Protein AF-A0A961WWQ2-F1 (afdb_monomer)

Sequence (76 aa):
GFDKSTGAPSPIAGASYGMADAFYEGEGRFDIMRPCNIWVGEALRRAGLSTGAWTPITGALKLGLRLHSPEALASR

Solvent-accessible surface area (backbone atoms only — not comparable to full-atom values): 4697 Å² total; per-residue (Å²): 50,56,40,89,88,77,67,44,83,41,65,46,85,94,52,69,94,50,100,88,60,79,37,52,58,78,84,86,76,94,42,90,92,63,29,71,36,34,56,51,46,51,53,38,43,74,73,72,39,44,51,52,96,77,14,67,42,70,67,47,41,54,49,18,24,58,77,59,31,46,68,75,73,65,75,119

Foldseek 3Di:
DADPPPRHADFDPPDDPDDPDTHHDDDDDDDQQCHPLNVVCVVCVVVVQFFDNGGSDPVRRVVRCVVTPVVVVVPD

Mean predicted aligned error: 5.21 Å

Secondary structure (DSSP, 8-state):
-B-TTT--B-B-TT--SSTT---BPPPS---TTS-HHHHHHHHHHHTT----S---SHHHHHHHHHHH-THHHH--

Radius of gyration: 14.39 Å; Cα contacts (8 Å, |Δi|>4): 82; chains: 1; bounding box: 27×30×33 Å

pLDDT: mean 90.57, std 6.94, range [51.59, 96.06]

Structure (mmCIF, N/CA/C/O backbone):
data_AF-A0A961WWQ2-F1
#
_entry.id   AF-A0A961WWQ2-F1
#
loop_
_atom_site.group_PDB
_atom_site.id
_atom_site.type_symbol
_atom_site.label_atom_id
_atom_site.label_alt_id
_atom_site.label_comp_id
_atom_site.label_asym_id
_atom_site.label_entity_id
_atom_site.label_seq_id
_atom_site.pdbx_PDB_ins_code
_atom_site.Cartn_x
_atom_site.Cartn_y
_atom_site.Cartn_z
_atom_site.occupancy
_atom_site.B_iso_or_equiv
_atom_site.auth_seq_id
_atom_site.auth_comp_id
_atom_site.auth_asym_id
_atom_site.auth_atom_id
_atom_site.pdbx_PDB_model_num
ATOM 1 N N . GLY A 1 1 ? 0.687 -8.485 -12.730 1.00 84.25 1 GLY A N 1
ATOM 2 C CA . GLY A 1 1 ? -0.658 -8.394 -12.148 1.00 84.25 1 GLY A CA 1
ATOM 3 C C . GLY A 1 1 ? -1.122 -9.773 -11.758 1.00 84.25 1 GLY A C 1
ATOM 4 O O . GLY A 1 1 ? -0.310 -10.578 -11.315 1.00 84.25 1 GLY A O 1
ATOM 5 N N . PHE A 1 2 ? -2.403 -10.054 -11.948 1.00 86.94 2 PHE A N 1
ATOM 6 C CA . PHE A 1 2 ? -2.964 -11.389 -11.763 1.00 86.94 2 PHE A CA 1
ATOM 7 C C . PHE A 1 2 ? -3.293 -11.977 -13.130 1.00 86.94 2 PHE A C 1
ATOM 9 O O . PHE A 1 2 ? -3.684 -11.246 -14.042 1.00 86.94 2 PHE A O 1
ATOM 16 N N . ASP A 1 3 ? -3.095 -13.279 -13.283 1.00 89.44 3 ASP A N 1
ATOM 17 C CA . ASP A 1 3 ? -3.520 -13.992 -14.476 1.00 89.44 3 ASP A CA 1
ATOM 18 C C . ASP A 1 3 ? -5.045 -13.870 -14.629 1.00 89.44 3 ASP A C 1
ATOM 20 O O . ASP A 1 3 ? -5.799 -14.132 -13.693 1.00 89.44 3 ASP A O 1
ATOM 24 N N . LYS A 1 4 ? -5.515 -13.454 -15.809 1.00 86.00 4 LYS A N 1
ATOM 25 C CA . LYS A 1 4 ? -6.938 -13.136 -16.027 1.00 86.00 4 LYS A CA 1
ATOM 26 C C . LYS A 1 4 ? -7.836 -14.370 -16.085 1.00 86.00 4 LYS A C 1
ATOM 28 O O . LYS A 1 4 ? -9.046 -14.231 -15.938 1.00 86.00 4 LYS A O 1
ATOM 33 N N . SER A 1 5 ? -7.264 -15.549 -16.319 1.00 90.31 5 SER A N 1
ATOM 34 C CA . SER A 1 5 ? -8.015 -16.801 -16.437 1.00 90.31 5 SER A CA 1
ATOM 35 C C . SER A 1 5 ? -8.159 -17.526 -15.099 1.00 90.31 5 SER A C 1
ATOM 37 O O . SER A 1 5 ? -9.205 -18.098 -14.811 1.00 90.31 5 SER A O 1
ATOM 39 N N . THR A 1 6 ? -7.128 -17.459 -14.261 1.00 92.88 6 THR A N 1
ATOM 40 C CA . THR A 1 6 ? -7.030 -18.190 -12.991 1.00 92.88 6 THR A CA 1
ATOM 41 C C . THR A 1 6 ? -7.141 -17.286 -11.767 1.00 92.88 6 THR A C 1
ATOM 43 O O . THR A 1 6 ? -7.373 -17.779 -10.666 1.00 92.88 6 THR A O 1
ATOM 46 N N . GLY A 1 7 ? -6.945 -15.973 -11.920 1.00 88.38 7 GLY A N 1
ATOM 47 C CA . GLY A 1 7 ? -6.812 -15.031 -10.807 1.00 88.38 7 GLY A CA 1
ATOM 48 C C . GLY A 1 7 ? -5.519 -15.207 -10.005 1.00 88.38 7 GLY A C 1
ATOM 49 O O . GLY A 1 7 ? -5.355 -14.565 -8.968 1.00 88.38 7 GLY A O 1
ATOM 50 N N . ALA A 1 8 ? -4.602 -16.069 -10.451 1.00 91.12 8 ALA A N 1
ATOM 51 C CA . ALA A 1 8 ? -3.364 -16.351 -9.740 1.00 91.12 8 ALA A CA 1
ATOM 52 C C . ALA A 1 8 ? -2.381 -15.166 -9.826 1.00 91.12 8 ALA A C 1
ATOM 54 O O . ALA A 1 8 ? -2.324 -14.482 -10.852 1.00 91.12 8 ALA A O 1
ATOM 55 N N . PRO A 1 9 ? -1.583 -14.900 -8.777 1.00 90.88 9 PRO A N 1
ATOM 56 C CA . PRO A 1 9 ? -0.543 -13.877 -8.828 1.00 90.88 9 PRO A CA 1
ATOM 57 C C . PRO A 1 9 ? 0.505 -14.216 -9.900 1.00 90.88 9 PRO A C 1
ATOM 59 O O . PRO A 1 9 ? 1.060 -15.311 -9.906 1.00 90.88 9 PRO A O 1
ATOM 62 N N . SER A 1 10 ? 0.798 -13.258 -10.787 1.00 93.75 10 SER A N 1
ATOM 63 C CA . SER A 1 10 ? 1.794 -13.384 -11.860 1.00 93.75 10 SER A CA 1
ATOM 64 C C . SER A 1 10 ? 2.859 -12.286 -11.720 1.00 93.75 10 SER A C 1
ATOM 66 O O . SER A 1 10 ? 2.679 -11.182 -12.263 1.00 93.75 10 SER A O 1
ATOM 68 N N . PRO A 1 11 ? 3.939 -12.541 -10.958 1.00 93.94 11 PRO A N 1
ATOM 69 C CA . PRO A 1 11 ? 5.004 -11.570 -10.751 1.00 93.94 11 PRO A CA 1
ATOM 70 C C . PRO A 1 11 ? 5.904 -11.413 -11.989 1.00 93.94 11 PRO A C 1
ATOM 72 O O . PRO A 1 11 ? 6.046 -12.328 -12.798 1.00 93.94 11 PRO A O 1
ATOM 75 N N . ILE A 1 12 ? 6.531 -10.245 -12.131 1.00 94.12 12 ILE A N 1
ATOM 76 C CA . ILE A 1 12 ? 7.525 -9.950 -13.168 1.00 94.12 12 ILE A CA 1
ATOM 77 C C . 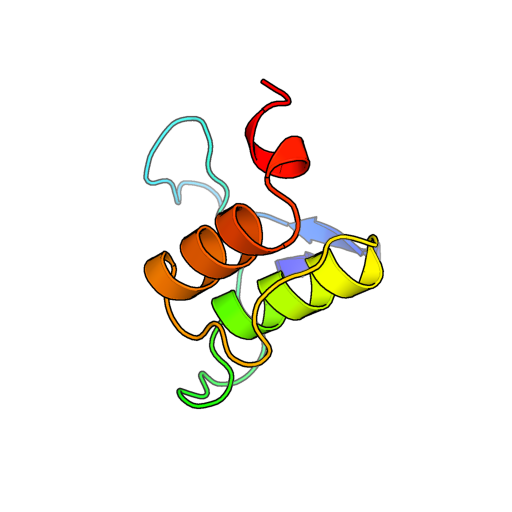ILE A 1 12 ? 8.837 -10.637 -12.781 1.00 94.12 12 ILE A C 1
ATOM 79 O O . ILE A 1 12 ? 9.460 -10.289 -11.777 1.00 94.12 12 ILE A O 1
ATOM 83 N N . ALA A 1 13 ? 9.265 -11.613 -13.582 1.00 92.94 13 ALA A N 1
ATOM 84 C CA . ALA A 1 13 ? 10.496 -12.353 -13.334 1.00 92.94 13 ALA A CA 1
ATOM 85 C C . ALA A 1 13 ? 11.727 -11.426 -13.355 1.00 92.94 13 ALA A C 1
ATOM 87 O O . ALA A 1 13 ? 11.902 -10.627 -14.273 1.00 92.94 13 ALA A O 1
ATOM 88 N N . GLY A 1 14 ? 12.587 -11.549 -12.340 1.00 91.94 14 GLY A N 1
ATOM 89 C CA . GLY A 1 14 ? 13.835 -10.785 -12.225 1.00 91.94 14 GLY A CA 1
ATOM 90 C C . GLY A 1 14 ? 13.695 -9.359 -11.677 1.00 91.94 14 GLY A C 1
ATOM 91 O O . GLY A 1 14 ? 14.713 -8.717 -11.432 1.00 91.94 14 GLY A O 1
ATOM 92 N N . ALA A 1 15 ? 12.476 -8.863 -11.443 1.00 94.06 15 ALA A N 1
ATOM 93 C CA . ALA A 1 15 ? 12.253 -7.569 -10.802 1.00 94.06 15 ALA A CA 1
ATOM 94 C C . ALA A 1 15 ? 12.205 -7.725 -9.2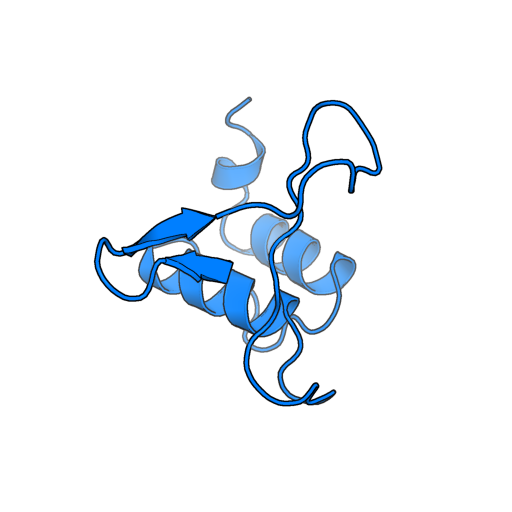75 1.00 94.06 15 ALA A C 1
ATOM 96 O O . ALA A 1 15 ? 11.342 -8.428 -8.750 1.00 94.06 15 ALA A O 1
ATOM 97 N N . SER A 1 16 ? 13.133 -7.075 -8.570 1.00 93.00 16 SER A N 1
ATOM 98 C CA . SER A 1 16 ? 13.211 -7.107 -7.109 1.00 93.00 16 SER A CA 1
ATOM 99 C C . SER A 1 16 ? 14.039 -5.936 -6.565 1.00 93.00 16 SER A C 1
ATOM 101 O O . SER A 1 16 ? 15.018 -5.525 -7.192 1.00 93.00 16 SER A O 1
ATOM 103 N N . TYR A 1 17 ? 13.672 -5.408 -5.395 1.00 90.38 17 TYR A N 1
ATOM 104 C CA . TYR A 1 17 ? 14.536 -4.570 -4.552 1.00 90.38 17 TYR A CA 1
ATOM 105 C C . TYR A 1 17 ? 15.191 -5.372 -3.410 1.00 90.38 17 TYR A C 1
ATOM 107 O O . TYR A 1 17 ? 16.131 -4.880 -2.784 1.00 90.38 17 TYR A O 1
ATOM 115 N N . GLY A 1 18 ? 14.742 -6.597 -3.130 1.00 91.62 18 GLY A N 1
ATOM 116 C CA . GLY A 1 18 ? 15.299 -7.494 -2.123 1.00 91.62 18 GLY A CA 1
ATOM 117 C C . GLY A 1 18 ? 14.465 -8.762 -1.920 1.00 91.62 18 GLY A C 1
ATOM 118 O O . GLY A 1 18 ? 13.424 -8.966 -2.526 1.00 91.62 18 GLY A O 1
ATOM 119 N N . MET A 1 19 ? 14.893 -9.631 -1.003 1.00 87.69 19 MET A N 1
ATOM 120 C CA . MET A 1 19 ? 14.326 -10.987 -0.868 1.00 87.69 19 MET A CA 1
ATOM 121 C C . MET A 1 19 ? 12.853 -11.065 -0.418 1.00 87.69 19 MET A C 1
ATOM 123 O O . MET A 1 19 ?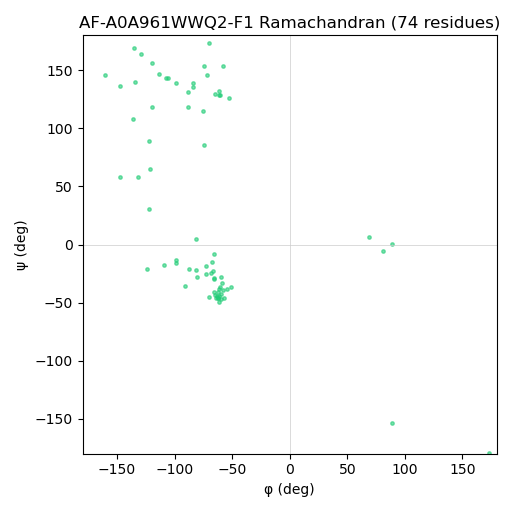 12.293 -12.156 -0.379 1.00 87.69 19 MET A O 1
ATOM 127 N N . ALA A 1 20 ? 12.238 -9.947 -0.029 1.00 88.12 20 ALA A N 1
ATOM 128 C CA . ALA A 1 20 ? 10.891 -9.899 0.543 1.00 88.12 20 ALA A CA 1
ATOM 129 C C . ALA A 1 20 ? 9.941 -8.998 -0.263 1.00 88.12 20 ALA A C 1
ATOM 131 O O . ALA A 1 20 ? 9.038 -8.379 0.303 1.00 88.12 20 ALA A O 1
ATOM 132 N N . ASP A 1 21 ? 10.153 -8.900 -1.575 1.00 90.44 21 ASP A N 1
ATOM 133 C CA . ASP A 1 21 ? 9.254 -8.208 -2.491 1.00 90.44 21 ASP A CA 1
ATOM 134 C C . ASP A 1 21 ? 8.872 -9.061 -3.703 1.00 90.44 21 ASP A C 1
ATOM 136 O O . ASP A 1 21 ? 9.451 -10.105 -3.992 1.00 90.44 21 ASP A O 1
ATOM 140 N N . ALA A 1 22 ? 7.818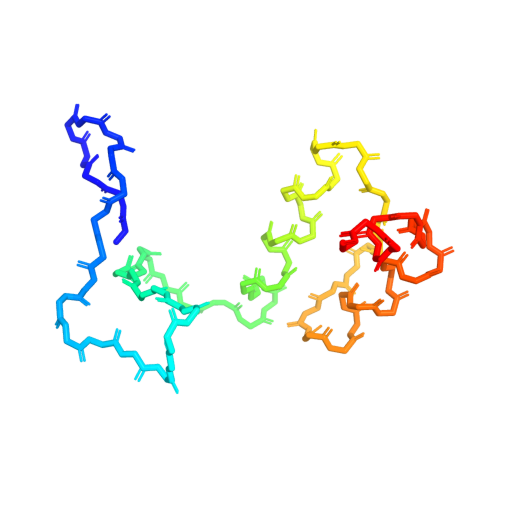 -8.615 -4.379 1.00 91.06 22 ALA A N 1
ATOM 141 C CA . ALA A 1 22 ? 7.382 -9.147 -5.654 1.00 91.06 22 ALA A CA 1
ATOM 142 C C . ALA A 1 22 ? 6.778 -8.003 -6.466 1.00 91.06 22 ALA A C 1
ATOM 144 O O . ALA A 1 22 ? 6.006 -7.192 -5.946 1.00 91.06 22 ALA A O 1
ATOM 145 N N . PHE A 1 23 ? 7.126 -7.948 -7.746 1.00 91.38 23 PHE A N 1
ATOM 146 C CA . PHE A 1 23 ? 6.661 -6.919 -8.665 1.00 91.38 23 PHE A CA 1
ATOM 147 C C . PHE A 1 23 ? 5.616 -7.495 -9.594 1.00 91.38 23 PHE A C 1
ATOM 149 O O . PHE A 1 23 ? 5.725 -8.633 -10.032 1.00 91.38 23 PHE A O 1
ATOM 156 N N . TYR A 1 24 ? 4.613 -6.696 -9.927 1.00 90.50 24 TYR A N 1
ATOM 157 C CA . TY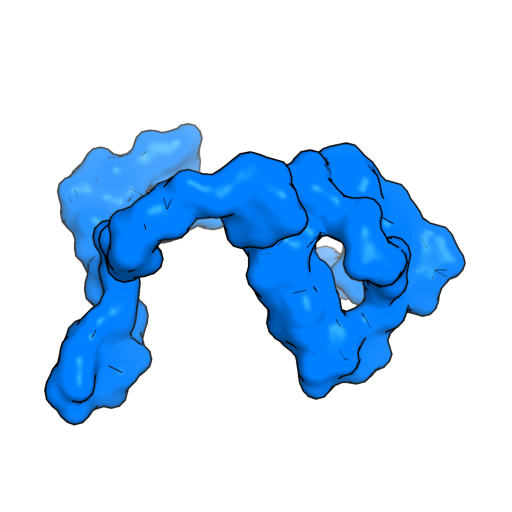R A 1 24 ? 3.493 -7.113 -10.752 1.00 90.50 24 TYR A CA 1
ATOM 158 C C . TYR A 1 24 ? 3.231 -6.046 -11.806 1.00 90.50 24 TYR A C 1
ATOM 160 O O . TYR A 1 24 ? 3.244 -4.861 -11.487 1.00 90.50 24 TYR A O 1
ATOM 168 N N . GLU A 1 25 ? 2.918 -6.475 -13.032 1.00 89.12 25 GLU A N 1
ATOM 169 C CA . GLU A 1 25 ? 2.370 -5.572 -14.052 1.00 89.12 25 GLU A CA 1
ATOM 170 C C . GLU A 1 25 ? 1.150 -4.830 -13.492 1.00 89.12 25 GLU A C 1
ATOM 172 O O . GLU A 1 25 ? 0.231 -5.479 -12.969 1.00 89.12 25 GLU A O 1
ATOM 177 N N . GLY A 1 26 ? 1.179 -3.500 -13.567 1.00 85.06 26 GLY A N 1
ATOM 178 C CA . GLY A 1 26 ? 0.067 -2.637 -13.189 1.00 85.06 26 GLY A CA 1
ATOM 179 C C . GLY A 1 26 ? -0.923 -2.506 -14.341 1.00 85.06 26 GLY A C 1
ATOM 180 O O . GLY A 1 26 ? -0.524 -2.364 -15.491 1.00 85.06 26 GLY A O 1
ATOM 181 N N . GLU A 1 27 ? -2.218 -2.534 -14.041 1.00 81.62 27 GLU A N 1
ATOM 182 C CA . GLU A 1 27 ? -3.252 -2.300 -15.049 1.00 81.62 27 GLU A CA 1
ATOM 183 C C . GLU A 1 27 ? -3.756 -0.853 -14.992 1.00 81.62 27 GLU A C 1
ATOM 185 O O . GLU A 1 27 ? -3.979 -0.298 -13.915 1.00 81.62 27 GLU A O 1
ATOM 190 N N . GLY A 1 28 ? -3.977 -0.246 -16.160 1.00 83.56 28 GLY A N 1
ATOM 191 C CA 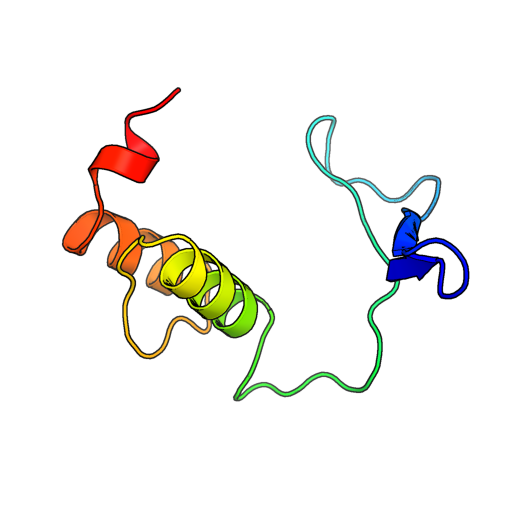. GLY A 1 28 ? -4.538 1.100 -16.278 1.00 83.56 28 GLY A CA 1
ATOM 192 C C . GLY A 1 28 ? -3.495 2.221 -16.266 1.00 83.56 28 GLY A C 1
ATOM 193 O O . GLY A 1 28 ? -2.361 2.051 -16.706 1.00 83.56 28 GLY A O 1
ATOM 194 N N . ARG A 1 29 ? -3.915 3.413 -15.827 1.00 85.75 29 ARG A N 1
ATOM 195 C CA . ARG A 1 29 ? -3.079 4.622 -15.770 1.00 85.75 29 ARG A CA 1
ATOM 196 C C . ARG A 1 29 ? -2.844 5.028 -14.324 1.00 85.75 29 ARG A C 1
ATOM 198 O O . ARG A 1 29 ? -3.729 4.888 -13.486 1.00 85.75 29 ARG A O 1
ATOM 205 N N . PHE A 1 30 ? -1.670 5.588 -14.061 1.00 84.31 30 PHE A N 1
ATOM 206 C CA . PHE A 1 30 ? -1.383 6.203 -12.773 1.00 84.31 30 PHE A CA 1
ATOM 207 C C . PHE A 1 30 ? -2.273 7.438 -12.545 1.00 84.31 30 PHE A C 1
ATOM 209 O O . PHE A 1 30 ? -2.332 8.325 -13.398 1.00 84.31 30 PHE A O 1
ATOM 216 N N . ASP A 1 31 ? -2.924 7.491 -11.380 1.00 88.56 31 ASP A N 1
ATOM 217 C CA . ASP A 1 31 ? -3.675 8.639 -10.868 1.00 88.56 31 ASP A CA 1
ATOM 218 C C . ASP A 1 31 ? -3.047 9.091 -9.542 1.00 88.56 31 ASP A C 1
ATOM 220 O O . ASP A 1 31 ? -3.023 8.348 -8.557 1.00 88.56 31 ASP A O 1
ATOM 224 N N . ILE A 1 32 ? -2.545 10.327 -9.511 1.00 88.25 32 ILE A N 1
ATOM 225 C CA . ILE A 1 32 ? -1.897 10.904 -8.328 1.00 88.25 32 ILE A CA 1
ATOM 226 C C . ILE A 1 32 ? -2.867 11.127 -7.161 1.00 88.25 32 ILE A C 1
ATOM 228 O O . ILE A 1 32 ? -2.439 11.166 -6.008 1.00 88.25 32 ILE A O 1
ATOM 232 N N . MET A 1 33 ? -4.168 11.232 -7.437 1.00 90.25 33 MET A N 1
ATOM 233 C CA . MET A 1 33 ? -5.210 11.353 -6.417 1.00 90.25 33 MET A CA 1
ATOM 234 C C . MET A 1 33 ? -5.589 9.994 -5.825 1.00 90.25 33 MET A C 1
ATOM 236 O O . MET A 1 33 ? -6.090 9.932 -4.697 1.00 90.25 33 MET A O 1
ATOM 240 N N . ARG A 1 34 ? -5.312 8.902 -6.550 1.00 89.69 34 ARG A N 1
ATOM 241 C CA . ARG A 1 34 ? -5.606 7.523 -6.144 1.00 89.69 34 ARG A CA 1
ATOM 242 C C . ARG A 1 34 ? -4.394 6.587 -6.322 1.00 89.69 34 ARG A C 1
ATOM 244 O O . ARG A 1 34 ? -4.493 5.573 -7.014 1.00 89.69 34 ARG A O 1
ATOM 251 N N . PRO A 1 35 ? -3.249 6.889 -5.681 1.00 91.44 35 PRO A N 1
ATOM 252 C CA . PRO A 1 35 ? -2.046 6.071 -5.789 1.00 91.44 35 PRO A CA 1
ATOM 253 C C . PRO A 1 35 ? -2.211 4.726 -5.065 1.00 91.44 35 PRO A C 1
ATOM 255 O O . PRO A 1 35 ? -3.167 4.500 -4.319 1.00 91.44 35 PRO A O 1
ATOM 258 N N . CYS A 1 36 ? -1.218 3.846 -5.214 1.00 88.19 36 CYS A N 1
ATOM 259 C CA . CYS A 1 36 ? -1.212 2.506 -4.617 1.00 88.19 36 CYS A CA 1
ATOM 260 C C . CYS A 1 36 ? -1.506 2.490 -3.104 1.00 88.19 36 CYS A C 1
ATOM 262 O O . CYS A 1 36 ? -2.219 1.611 -2.630 1.00 88.19 36 CYS A O 1
ATOM 264 N N . ASN A 1 37 ? -1.036 3.480 -2.339 1.00 94.19 37 ASN A N 1
ATOM 265 C CA . ASN A 1 37 ? -1.273 3.538 -0.893 1.00 94.19 37 ASN A CA 1
ATOM 266 C C . ASN A 1 37 ? -2.747 3.809 -0.523 1.00 94.19 37 ASN A C 1
ATOM 268 O O . ASN A 1 37 ? -3.180 3.408 0.559 1.00 94.19 37 ASN A O 1
ATOM 272 N N . ILE A 1 38 ? -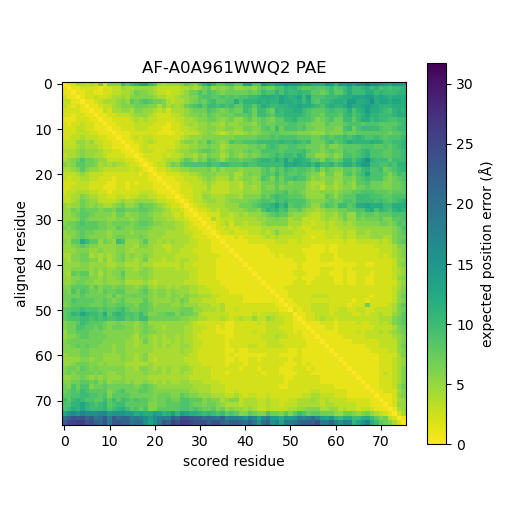3.534 4.439 -1.408 1.00 94.38 38 ILE A N 1
ATOM 273 C CA . ILE A 1 38 ? -4.992 4.560 -1.231 1.00 94.38 38 ILE A CA 1
ATOM 274 C C . ILE A 1 38 ? -5.649 3.194 -1.410 1.00 94.38 38 ILE A C 1
ATOM 276 O O . ILE A 1 38 ? -6.454 2.793 -0.571 1.00 94.38 38 ILE A O 1
ATOM 280 N N . TRP A 1 39 ? -5.261 2.450 -2.449 1.00 91.12 39 TRP A N 1
ATOM 281 C CA . TRP A 1 39 ? -5.754 1.088 -2.666 1.00 91.12 39 TRP A CA 1
ATOM 282 C C . TRP A 1 39 ? -5.413 0.160 -1.490 1.00 91.12 39 TRP A C 1
ATOM 284 O O . TRP A 1 39 ? -6.282 -0.578 -1.024 1.00 91.12 39 TRP A O 1
ATOM 294 N N . VAL A 1 40 ? -4.190 0.237 -0.949 1.00 93.12 40 VAL A N 1
ATOM 295 C CA . VAL A 1 40 ? -3.794 -0.546 0.236 1.00 93.12 40 VAL A CA 1
ATOM 296 C C . VAL A 1 40 ? -4.641 -0.160 1.450 1.00 93.12 40 VAL A C 1
ATOM 298 O O . VAL A 1 40 ? -5.163 -1.043 2.126 1.00 93.12 40 VAL A O 1
ATOM 301 N N . GLY A 1 41 ? -4.842 1.137 1.706 1.00 95.38 41 GLY A N 1
ATOM 302 C CA . GLY A 1 41 ? -5.727 1.601 2.780 1.00 95.38 41 GLY A CA 1
ATOM 303 C C . GLY A 1 41 ? -7.162 1.078 2.633 1.00 95.38 41 GLY A C 1
ATOM 304 O O . GLY A 1 41 ? -7.782 0.672 3.612 1.00 95.38 41 GLY A O 1
ATOM 305 N N . GLU A 1 42 ? -7.690 1.017 1.408 1.00 94.12 42 GLU A N 1
ATOM 306 C CA . GLU A 1 42 ? -9.000 0.415 1.121 1.00 94.12 42 GLU A CA 1
ATOM 307 C C . GLU A 1 42 ? -9.048 -1.082 1.399 1.00 94.12 42 GLU A C 1
ATOM 309 O O . GLU A 1 42 ? -10.021 -1.561 1.982 1.00 94.12 42 GLU A O 1
ATOM 314 N N . ALA A 1 43 ? -8.014 -1.819 1.000 1.00 93.62 43 ALA A N 1
ATOM 315 C CA . ALA A 1 43 ? -7.916 -3.247 1.266 1.00 93.62 43 ALA A CA 1
ATOM 316 C C . ALA A 1 43 ? -7.846 -3.539 2.772 1.00 93.62 43 ALA A C 1
ATOM 318 O O . ALA A 1 43 ? -8.579 -4.401 3.252 1.00 93.62 43 ALA A O 1
ATOM 319 N N . LEU A 1 44 ? -7.045 -2.777 3.522 1.00 95.50 44 LEU A N 1
ATOM 320 C CA . LEU A 1 44 ? -6.930 -2.905 4.978 1.00 95.50 44 LEU A CA 1
ATOM 321 C C . LEU A 1 44 ? -8.266 -2.627 5.678 1.00 95.50 44 LEU A C 1
ATOM 323 O O . LEU A 1 44 ? -8.693 -3.424 6.509 1.00 95.50 44 LEU A O 1
ATOM 327 N N . ARG A 1 45 ? -8.981 -1.572 5.270 1.00 95.06 45 ARG A N 1
ATOM 328 C CA . ARG A 1 45 ? -10.326 -1.268 5.788 1.00 95.06 45 ARG A CA 1
ATOM 329 C C . ARG A 1 45 ? -11.344 -2.359 5.493 1.00 95.06 45 ARG A C 1
ATOM 331 O O . ARG A 1 45 ? -12.154 -2.674 6.358 1.00 95.06 45 ARG A O 1
ATOM 338 N N . ARG A 1 46 ? -11.289 -2.983 4.312 1.00 95.69 46 ARG A N 1
ATOM 339 C CA . ARG A 1 46 ? -12.120 -4.165 4.010 1.00 95.69 46 ARG A CA 1
ATOM 340 C C . ARG A 1 46 ? -11.757 -5.376 4.872 1.00 95.69 46 ARG A C 1
ATOM 342 O O . ARG A 1 46 ? -12.635 -6.177 5.160 1.00 95.69 46 ARG A O 1
ATOM 349 N N . ALA A 1 47 ? -10.501 -5.493 5.297 1.00 94.19 47 ALA A N 1
ATOM 350 C CA . ALA A 1 47 ? -10.036 -6.529 6.218 1.00 94.19 47 ALA A CA 1
ATOM 351 C C . ALA A 1 47 ? -10.317 -6.210 7.704 1.00 94.19 47 ALA A C 1
ATOM 353 O O . ALA A 1 47 ? -9.887 -6.960 8.575 1.00 94.19 47 ALA A O 1
ATOM 354 N N . GLY A 1 48 ? -11.027 -5.115 8.006 1.00 95.25 48 GLY A N 1
ATOM 355 C CA . GLY A 1 48 ? -11.395 -4.717 9.370 1.00 95.25 48 GLY A CA 1
ATOM 356 C C . GLY A 1 48 ? -10.371 -3.832 10.086 1.00 95.25 48 GLY A C 1
ATOM 357 O O . GLY A 1 48 ? -10.613 -3.436 11.222 1.00 95.25 48 GLY A O 1
ATOM 358 N N . LEU A 1 49 ? -9.259 -3.481 9.434 1.00 96.06 49 LEU A N 1
ATOM 359 C CA . LEU A 1 49 ? -8.249 -2.586 9.998 1.00 96.06 49 LEU A CA 1
ATOM 360 C C . LEU A 1 49 ? -8.579 -1.132 9.677 1.00 96.06 49 LEU A C 1
ATOM 362 O O . LEU A 1 49 ? -8.821 -0.765 8.527 1.00 96.06 49 LEU A O 1
ATOM 366 N N . SER A 1 50 ? -8.542 -0.275 10.687 1.00 94.88 50 SER A N 1
ATOM 367 C CA . SER A 1 50 ? -8.784 1.146 10.505 1.00 94.88 50 SER A CA 1
ATOM 368 C C . SER A 1 50 ? -7.507 1.863 10.063 1.00 94.88 50 SER A C 1
ATOM 370 O O . SER A 1 50 ? -6.410 1.648 10.579 1.00 94.88 50 SER A O 1
ATOM 372 N N . THR A 1 51 ? -7.653 2.742 9.075 1.00 94.62 51 THR A N 1
ATOM 373 C CA . THR A 1 51 ? -6.593 3.619 8.567 1.00 94.62 51 THR A CA 1
ATOM 374 C C . THR A 1 51 ? -7.151 5.026 8.382 1.00 94.62 51 THR A C 1
ATOM 376 O O . THR A 1 51 ? -8.365 5.225 8.376 1.00 94.62 51 THR A O 1
ATOM 379 N N . GLY A 1 52 ? -6.279 6.010 8.139 1.00 90.38 52 GLY A N 1
ATOM 380 C CA . GLY A 1 52 ? -6.721 7.346 7.733 1.00 90.38 52 GLY A CA 1
ATOM 381 C C . GLY A 1 52 ? -7.557 7.318 6.443 1.00 90.38 52 GLY A C 1
ATOM 382 O O . GLY A 1 52 ? -7.393 6.426 5.606 1.00 90.38 52 GLY A O 1
ATOM 383 N N . ALA A 1 53 ? -8.439 8.311 6.276 1.00 88.25 53 ALA A N 1
ATOM 384 C CA . ALA A 1 53 ? -9.329 8.418 5.114 1.00 88.25 53 ALA A CA 1
ATOM 385 C C . ALA A 1 53 ? -8.573 8.665 3.794 1.00 88.25 53 ALA A C 1
ATOM 387 O O . ALA A 1 53 ? -9.022 8.235 2.734 1.00 88.25 53 ALA A O 1
ATOM 388 N N . TRP A 1 54 ? -7.412 9.324 3.863 1.00 93.94 54 TRP A N 1
ATOM 389 C CA . TRP A 1 54 ? -6.564 9.604 2.709 1.00 93.94 54 TRP A CA 1
ATOM 390 C C . TRP A 1 54 ? -5.095 9.328 3.039 1.00 93.94 54 TRP A C 1
ATOM 392 O O . TRP A 1 54 ? -4.453 10.044 3.805 1.00 93.94 54 TRP A O 1
ATOM 402 N N . THR A 1 55 ? -4.570 8.245 2.469 1.00 95.12 55 THR A N 1
ATOM 403 C CA . THR A 1 55 ? -3.227 7.711 2.720 1.00 95.12 55 THR A CA 1
ATOM 404 C C . THR A 1 55 ? -2.414 7.644 1.421 1.00 95.12 55 THR A C 1
ATOM 406 O O . THR A 1 55 ? -2.099 6.551 0.970 1.00 95.12 55 THR A O 1
ATOM 409 N N . PRO A 1 56 ? -2.080 8.772 0.763 1.00 94.50 56 PRO A N 1
ATOM 410 C CA . PRO A 1 56 ? -1.464 8.763 -0.572 1.00 94.50 56 PRO A CA 1
ATOM 411 C C . PRO A 1 56 ? 0.003 8.308 -0.568 1.00 94.50 56 PRO A C 1
ATOM 413 O O . PRO A 1 56 ? 0.503 7.774 -1.558 1.00 94.50 56 PRO A O 1
ATOM 416 N N . ILE A 1 57 ? 0.694 8.480 0.560 1.00 95.50 57 ILE A N 1
ATOM 417 C CA . ILE A 1 57 ? 2.103 8.127 0.743 1.00 95.50 57 ILE A CA 1
ATOM 418 C C . ILE A 1 57 ? 2.265 7.092 1.855 1.00 95.50 57 ILE A C 1
ATOM 420 O O . ILE A 1 57 ? 1.466 7.031 2.793 1.00 95.50 57 ILE A O 1
ATOM 424 N N . THR A 1 58 ? 3.361 6.338 1.803 1.00 93.19 58 THR A N 1
ATOM 425 C CA . THR A 1 58 ? 3.695 5.298 2.784 1.00 93.19 58 THR A CA 1
ATOM 426 C C . THR A 1 58 ? 3.697 5.822 4.222 1.00 93.19 58 THR A C 1
ATOM 428 O O . THR A 1 58 ? 3.251 5.127 5.132 1.00 93.19 58 THR A O 1
ATOM 431 N N . GLY A 1 59 ? 4.172 7.054 4.443 1.00 95.00 59 GLY A N 1
ATOM 432 C CA . GLY A 1 59 ? 4.169 7.690 5.764 1.00 95.00 59 GLY A CA 1
ATOM 433 C C . GLY A 1 59 ? 2.760 7.890 6.328 1.00 95.00 59 GLY A C 1
ATOM 434 O O . GLY A 1 59 ? 2.504 7.517 7.469 1.00 95.00 59 GLY A O 1
ATOM 435 N N . ALA A 1 60 ? 1.832 8.394 5.510 1.00 95.62 60 ALA A N 1
ATOM 436 C CA . ALA A 1 60 ? 0.441 8.613 5.901 1.00 95.62 60 ALA A CA 1
ATOM 437 C C . ALA A 1 60 ? -0.283 7.290 6.192 1.00 95.62 60 ALA A C 1
ATOM 439 O O . ALA A 1 60 ? -0.997 7.187 7.187 1.00 95.62 60 ALA A O 1
ATOM 440 N N . LEU A 1 61 ? -0.048 6.256 5.376 1.00 95.75 61 LEU A N 1
ATOM 441 C CA . LEU A 1 61 ? -0.602 4.920 5.608 1.00 95.75 61 LEU A CA 1
ATOM 442 C C . LEU A 1 61 ? -0.116 4.325 6.938 1.00 95.75 61 LEU A C 1
ATOM 444 O O . LEU A 1 61 ? -0.921 3.881 7.755 1.00 95.75 61 LEU A O 1
ATOM 448 N N . LYS A 1 62 ? 1.201 4.367 7.181 1.00 95.19 62 LYS A N 1
ATOM 449 C CA . LYS A 1 62 ? 1.808 3.875 8.427 1.00 95.19 62 LYS A CA 1
ATOM 450 C C . LYS A 1 62 ? 1.325 4.656 9.646 1.00 95.19 62 LYS A C 1
ATOM 452 O O . LYS A 1 62 ? 1.088 4.049 10.685 1.00 95.19 62 LYS A O 1
ATOM 457 N N . LEU A 1 63 ? 1.192 5.977 9.536 1.00 95.81 63 LEU A N 1
ATOM 458 C CA . LEU A 1 63 ? 0.668 6.809 10.617 1.00 95.81 63 LEU A CA 1
ATOM 459 C C . LEU A 1 63 ? -0.792 6.455 10.917 1.00 95.81 63 LEU A C 1
ATOM 461 O O . LEU A 1 63 ? -1.127 6.240 12.074 1.00 95.81 63 LEU A O 1
ATOM 465 N N . GLY A 1 64 ? -1.629 6.315 9.886 1.00 95.56 64 GLY A N 1
ATOM 466 C CA . GLY A 1 64 ? -3.024 5.902 10.043 1.00 95.56 64 GLY A CA 1
ATOM 467 C C . GLY A 1 64 ? -3.162 4.558 10.758 1.00 95.56 64 GLY A C 1
ATOM 468 O O . GLY A 1 64 ? -3.933 4.457 11.704 1.00 95.56 64 GLY A O 1
ATOM 469 N N . LEU A 1 65 ? -2.363 3.558 10.373 1.00 95.38 65 LEU A N 1
ATOM 470 C CA . LEU A 1 65 ? -2.312 2.271 11.079 1.00 95.38 65 LEU A CA 1
ATOM 471 C C . LEU A 1 65 ? -1.893 2.436 12.544 1.00 95.38 65 LEU A C 1
ATOM 473 O O . LEU A 1 65 ? -2.553 1.905 13.423 1.00 95.38 65 LEU A O 1
ATOM 477 N N . ARG A 1 66 ? -0.842 3.209 12.842 1.00 95.44 66 ARG A N 1
ATOM 478 C CA . ARG A 1 66 ? -0.404 3.441 14.234 1.00 95.44 66 ARG A CA 1
ATOM 479 C C . ARG A 1 66 ? -1.475 4.106 15.095 1.00 95.44 66 ARG A C 1
ATOM 481 O O . ARG A 1 66 ? -1.553 3.811 16.280 1.00 95.44 66 ARG A O 1
ATOM 488 N N . LEU A 1 67 ? -2.244 5.026 14.518 1.00 95.50 67 LEU A N 1
ATOM 489 C CA . LEU A 1 67 ? -3.255 5.790 15.245 1.00 95.50 67 LEU A CA 1
ATOM 490 C C . LEU A 1 67 ? -4.563 5.019 15.438 1.00 95.50 67 LEU A C 1
ATOM 492 O O . LEU A 1 67 ? -5.276 5.296 16.399 1.00 95.50 67 LEU A O 1
ATOM 496 N N . HIS A 1 68 ? -4.895 4.090 14.536 1.00 94.88 68 HIS A N 1
ATOM 497 C CA . HIS A 1 68 ? -6.227 3.479 14.500 1.00 94.88 68 HIS A CA 1
ATOM 498 C C . HIS A 1 68 ? -6.247 1.947 14.591 1.00 94.88 68 HIS A C 1
ATOM 500 O O . HIS A 1 68 ? -7.277 1.399 14.973 1.00 94.88 68 HIS A O 1
ATOM 506 N N . SER A 1 69 ? -5.140 1.274 14.271 1.00 95.06 69 SER A N 1
ATOM 507 C CA . SER A 1 69 ? -4.966 -0.183 14.382 1.00 95.06 69 SER A CA 1
ATOM 508 C C . SER A 1 69 ? -3.514 -0.559 14.735 1.00 95.06 69 SER A C 1
ATOM 510 O O . SER A 1 69 ? -2.837 -1.246 13.958 1.00 95.06 69 SER A O 1
ATOM 512 N N . PRO A 1 70 ? -2.967 -0.068 15.867 1.00 93.38 70 PRO A N 1
ATOM 513 C CA . PRO A 1 70 ? -1.580 -0.327 16.261 1.00 93.38 70 PRO A CA 1
ATOM 514 C C . PRO A 1 70 ? -1.266 -1.821 16.443 1.00 93.38 70 PRO A C 1
ATOM 516 O O . PRO A 1 70 ? -0.131 -2.238 16.207 1.00 93.38 70 PRO A O 1
ATOM 519 N N . GLU A 1 71 ? -2.254 -2.638 16.802 1.00 91.50 71 GLU A N 1
ATOM 520 C CA . GLU A 1 71 ? -2.147 -4.093 16.941 1.00 91.50 71 GLU A CA 1
ATOM 521 C C . GLU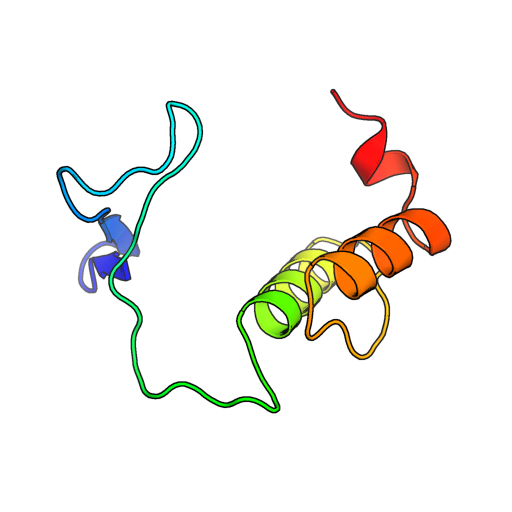 A 1 71 ? -1.700 -4.785 15.646 1.00 91.50 71 GLU A C 1
ATOM 523 O O . GLU A 1 71 ? -0.910 -5.726 15.698 1.00 91.50 71 GLU A O 1
ATOM 528 N N . ALA A 1 72 ? -2.092 -4.257 14.482 1.00 86.56 72 ALA A N 1
ATOM 529 C CA . ALA A 1 72 ? -1.684 -4.783 13.177 1.00 86.56 72 ALA A CA 1
ATOM 530 C C . ALA A 1 72 ? -0.18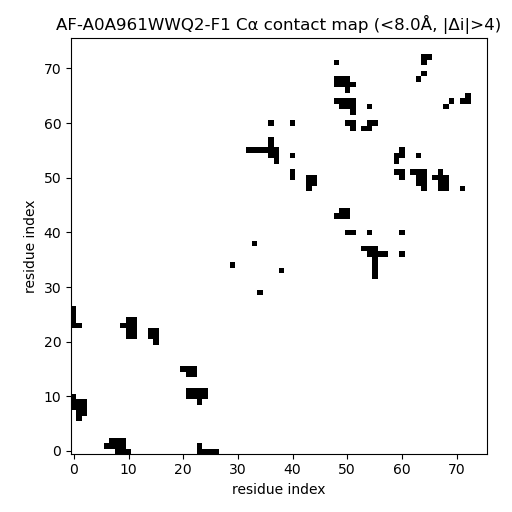4 -4.595 12.885 1.00 86.56 72 ALA A C 1
ATOM 532 O O . ALA A 1 72 ? 0.354 -5.192 11.954 1.00 86.56 72 ALA A O 1
ATOM 533 N N . LEU A 1 73 ? 0.503 -3.745 13.654 1.00 83.81 73 LEU A N 1
ATOM 534 C CA . LEU A 1 73 ? 1.946 -3.520 13.548 1.00 83.81 73 LEU A CA 1
ATOM 535 C C . LEU A 1 73 ? 2.744 -4.315 14.589 1.00 83.81 73 LEU A C 1
ATOM 537 O O . LEU A 1 73 ? 3.961 -4.437 14.443 1.00 83.81 73 LEU A O 1
ATOM 541 N N . ALA A 1 74 ? 2.076 -4.824 15.626 1.00 78.00 74 ALA A N 1
ATOM 542 C CA . ALA A 1 74 ? 2.687 -5.583 16.713 1.00 78.00 74 ALA A CA 1
ATOM 543 C C . ALA A 1 74 ? 2.791 -7.086 16.406 1.00 78.00 74 ALA A C 1
ATOM 545 O O . ALA A 1 74 ? 3.628 -7.762 16.997 1.00 78.00 74 ALA A O 1
ATOM 546 N N . SER A 1 75 ? 1.989 -7.604 15.469 1.00 60.19 75 SER A N 1
ATOM 547 C CA . SER A 1 75 ? 2.090 -8.984 14.987 1.00 60.19 75 SER A CA 1
ATOM 548 C C . SER A 1 75 ? 3.309 -9.148 14.069 1.00 60.19 75 SER A C 1
ATOM 550 O O . SER A 1 75 ? 3.213 -9.000 12.847 1.00 60.19 75 SER A O 1
ATOM 552 N N . ARG A 1 76 ? 4.468 -9.406 14.668 1.00 51.59 76 ARG A N 1
ATOM 553 C CA . ARG A 1 76 ? 5.645 -9.976 14.008 1.00 51.59 76 ARG A CA 1
ATOM 554 C C . ARG A 1 76 ? 6.036 -11.266 14.699 1.00 51.59 76 ARG A C 1
ATOM 556 O O . ARG A 1 76 ? 5.978 -11.282 15.947 1.00 51.59 76 ARG A O 1
#